Protein AF-A0A364V7G0-F1 (afdb_monomer_lite)

Radius of gyration: 38.98 Å; chains: 1; bounding box: 115×46×91 Å

Organism: NCBI:txid2055947

Foldseek 3Di:
DDDDDDDDDDDDPDDDPPPPPPPPPPPVVVVVVVVVVVLVVLVVLLVVLLVVLVVLVVVLVVLLVVLVVVVVVLVVCVVVDPDPVNVVSVVVVVVSVVVNVVSSVVSNVSSVVSNVVSVVSVVVVVVVVVVVD

Secondary structure (DSSP, 8-state):
-----------------------TTSHHHHHHHHHHHHHHHHHHHHHHHHHHHHHHHHHHHHHHHHHHHHHHHHHHHHTT--STHHHHHHHHHHHHHHHHHHHHHHHHHHHHHHHHHHHHHHHHHHHHHHHT-

Sequence (133 aa):
MLPNARRSGGHRAGIYPTRVLHTSLDRRRDDRLTREGKTVNFRTEIGTMEGAANNVDSINSNVQAELQRLAAVVEGTAGSWRGDAQNAFQALMERWNTSARQLSEALQSISENLRANARAFDETEMANQAAFR

pLDDT: mean 78.16, std 15.9, range [44.16, 97.31]

InterPro domains:
  IPR010310 Type VII secretion system ESAT-6-like [PF06013] (42-125)
  IPR010310 Type VII secretion system ESAT-6-like [TIGR03930] (42-129)
  IPR036689 ESAT-6-like superfamily [SSF140453] (42-133)

Structure (mmCIF, N/CA/C/O backbone):
data_AF-A0A364V7G0-F1
#
_entry.id   AF-A0A364V7G0-F1
#
loop_
_atom_site.group_PDB
_atom_site.id
_atom_site.type_symbol
_atom_site.label_atom_id
_atom_site.label_alt_id
_atom_site.label_comp_id
_atom_site.label_asym_id
_atom_site.label_entity_id
_atom_site.label_seq_id
_atom_site.pdbx_PDB_ins_code
_atom_site.Cartn_x
_atom_site.Cartn_y
_atom_site.Cartn_z
_atom_site.occupancy
_atom_site.B_iso_or_equiv
_atom_site.auth_seq_id
_atom_site.auth_comp_id
_atom_site.auth_asym_id
_atom_site.auth_atom_id
_atom_site.pdbx_PDB_model_num
ATOM 1 N N . MET A 1 1 ? 92.425 -35.003 -49.863 1.00 44.16 1 MET A N 1
ATOM 2 C CA . MET A 1 1 ? 91.888 -36.219 -50.514 1.00 44.16 1 MET A CA 1
ATOM 3 C C . MET A 1 1 ? 90.393 -36.018 -50.708 1.00 44.16 1 MET A C 1
ATOM 5 O O . MET A 1 1 ? 89.736 -35.595 -49.769 1.00 44.16 1 MET A O 1
ATOM 9 N N . LEU A 1 2 ? 89.910 -36.185 -51.942 1.00 51.81 2 LEU A N 1
ATOM 10 C CA . LEU A 1 2 ? 88.525 -35.934 -52.378 1.00 51.81 2 LEU A CA 1
ATOM 11 C C . LEU A 1 2 ? 87.526 -36.903 -51.714 1.00 51.81 2 LEU A C 1
ATOM 13 O O . LEU A 1 2 ? 87.924 -37.992 -51.301 1.00 51.81 2 LEU A O 1
ATOM 17 N N . PRO A 1 3 ? 86.226 -36.559 -51.714 1.00 50.38 3 PRO A N 1
ATOM 18 C CA . PRO A 1 3 ? 85.376 -37.203 -52.715 1.00 50.38 3 PRO A CA 1
ATOM 19 C C . PRO A 1 3 ? 84.426 -36.242 -53.450 1.00 50.38 3 PRO A C 1
ATOM 21 O O . PRO A 1 3 ? 83.815 -35.345 -52.877 1.00 50.38 3 PRO A O 1
ATOM 24 N N . ASN A 1 4 ? 84.310 -36.492 -54.753 1.00 49.38 4 ASN A N 1
ATOM 25 C CA . ASN A 1 4 ? 83.360 -35.924 -55.706 1.00 49.38 4 ASN A CA 1
ATOM 26 C C . ASN A 1 4 ? 82.470 -37.066 -56.241 1.00 49.38 4 ASN A C 1
ATOM 28 O O . ASN A 1 4 ? 82.931 -38.204 -56.319 1.00 49.38 4 ASN A O 1
ATOM 32 N N . ALA A 1 5 ? 81.282 -36.682 -56.726 1.00 52.56 5 ALA A N 1
ATOM 33 C CA . ALA A 1 5 ? 80.318 -37.399 -57.574 1.00 52.56 5 ALA A CA 1
ATOM 34 C C . ALA A 1 5 ? 79.279 -38.264 -56.821 1.00 52.56 5 ALA A C 1
ATOM 36 O O . ALA A 1 5 ? 79.617 -38.963 -55.883 1.00 52.56 5 ALA A O 1
ATOM 37 N N . ARG A 1 6 ? 77.985 -38.312 -57.175 1.00 46.22 6 ARG A N 1
ATOM 38 C CA . ARG A 1 6 ? 77.210 -37.721 -58.282 1.00 46.22 6 ARG A CA 1
ATOM 39 C C . ARG A 1 6 ? 75.701 -37.871 -57.973 1.00 46.22 6 ARG A C 1
ATOM 41 O O . ARG A 1 6 ? 75.257 -38.956 -57.633 1.00 46.22 6 ARG A O 1
ATOM 48 N N . ARG A 1 7 ? 74.948 -36.781 -58.153 1.00 50.91 7 ARG A N 1
ATOM 49 C CA . ARG A 1 7 ? 73.594 -36.616 -58.743 1.00 50.91 7 ARG A CA 1
ATOM 50 C C . ARG A 1 7 ? 72.684 -37.852 -58.964 1.00 50.91 7 ARG A C 1
ATOM 52 O O . ARG A 1 7 ? 73.059 -38.723 -59.736 1.00 50.91 7 ARG A O 1
ATOM 59 N N . SER A 1 8 ? 71.426 -37.760 -58.493 1.00 47.94 8 SER A N 1
ATOM 60 C CA . SER A 1 8 ? 70.129 -38.088 -59.167 1.00 47.94 8 SER A CA 1
ATOM 61 C C . SER A 1 8 ? 69.095 -38.486 -58.092 1.00 47.94 8 SER A C 1
ATOM 63 O O . SER A 1 8 ? 69.442 -39.270 -57.227 1.00 47.94 8 SER A O 1
ATOM 65 N N . GLY A 1 9 ? 67.840 -38.047 -57.996 1.00 48.38 9 GLY A N 1
ATOM 66 C CA . GLY A 1 9 ? 66.923 -37.244 -58.805 1.00 48.38 9 GLY A CA 1
ATOM 67 C C . GLY A 1 9 ? 65.505 -37.445 -58.219 1.00 48.38 9 GLY A C 1
ATOM 68 O O . GLY A 1 9 ? 65.243 -38.529 -57.721 1.00 48.38 9 GLY A O 1
ATOM 69 N N . GLY A 1 10 ? 64.626 -36.426 -58.268 1.00 54.06 10 GLY A N 1
ATOM 70 C CA . GLY A 1 10 ? 63.164 -36.492 -58.010 1.00 54.06 10 GLY A CA 1
ATOM 71 C C . GLY A 1 10 ? 62.736 -36.987 -56.614 1.00 54.06 10 GLY A C 1
ATOM 72 O O . GLY A 1 10 ? 63.080 -38.076 -56.196 1.00 54.06 10 GLY A O 1
ATOM 73 N N . HIS A 1 11 ? 61.942 -36.275 -55.823 1.00 49.34 11 HIS A N 1
ATOM 74 C CA . HIS A 1 11 ? 60.503 -36.132 -56.025 1.00 49.34 11 HIS A CA 1
ATOM 75 C C . HIS A 1 11 ? 60.017 -34.934 -55.202 1.00 49.34 11 HIS A C 1
ATOM 77 O O . HIS A 1 11 ? 60.267 -34.826 -54.003 1.00 49.34 11 HIS A O 1
ATOM 83 N N . ARG A 1 12 ? 59.311 -34.021 -55.867 1.00 53.94 12 ARG A N 1
ATOM 84 C CA . ARG A 1 12 ? 58.606 -32.904 -55.241 1.00 53.94 12 ARG A CA 1
ATOM 85 C C . ARG A 1 12 ? 57.347 -33.444 -54.559 1.00 53.94 12 ARG A C 1
ATOM 87 O O . ARG A 1 12 ? 56.337 -33.630 -55.226 1.00 53.94 12 ARG A O 1
ATOM 94 N N . ALA A 1 13 ? 57.395 -33.674 -53.251 1.00 52.19 13 ALA A N 1
ATOM 95 C CA . ALA A 1 13 ? 56.189 -33.809 -52.439 1.00 52.19 13 ALA A CA 1
ATOM 96 C C . ALA A 1 13 ? 55.749 -32.401 -52.013 1.00 52.19 13 ALA A C 1
ATOM 98 O O . ALA A 1 13 ? 56.249 -31.840 -51.040 1.00 52.19 13 ALA A O 1
ATOM 99 N N . GLY A 1 14 ? 54.877 -31.789 -52.817 1.00 57.72 14 GLY A N 1
ATOM 100 C CA . GLY A 1 14 ? 54.212 -30.542 -52.459 1.00 57.72 14 GLY A CA 1
ATOM 101 C C . GLY A 1 14 ? 53.339 -30.773 -51.231 1.00 57.72 14 GLY A C 1
ATOM 102 O O . GLY A 1 14 ? 52.370 -31.525 -51.286 1.00 57.72 14 GLY A O 1
ATOM 103 N N . ILE A 1 15 ? 53.707 -30.142 -50.122 1.00 56.25 15 ILE A N 1
ATOM 104 C CA . ILE A 1 15 ? 52.865 -30.011 -48.937 1.00 56.25 15 ILE A CA 1
ATOM 105 C C . ILE A 1 15 ? 51.641 -29.199 -49.371 1.00 56.25 15 ILE A C 1
ATOM 107 O O . ILE A 1 15 ? 51.770 -28.018 -49.686 1.00 56.25 15 ILE A O 1
ATOM 111 N N . TYR A 1 16 ? 50.466 -29.824 -49.437 1.00 50.25 16 TYR A N 1
ATOM 112 C CA . TYR A 1 16 ? 49.209 -29.094 -49.586 1.00 50.25 16 TYR A CA 1
ATOM 113 C C . TYR A 1 16 ? 48.917 -28.391 -48.255 1.00 50.25 16 TYR A C 1
ATOM 115 O O . TYR A 1 16 ? 48.703 -29.084 -47.258 1.00 50.25 16 TYR A O 1
ATOM 123 N N . PRO A 1 17 ? 48.889 -27.049 -48.173 1.00 62.66 17 PRO A N 1
ATOM 124 C CA . PRO A 1 17 ? 48.312 -26.414 -47.004 1.00 62.66 17 PRO A CA 1
ATOM 125 C C . PRO A 1 17 ? 46.801 -26.665 -47.031 1.00 62.66 17 PRO A C 1
ATOM 127 O O . PRO A 1 17 ? 46.103 -26.249 -47.959 1.00 62.66 17 PRO A O 1
ATOM 130 N N . THR A 1 18 ? 46.292 -27.352 -46.010 1.00 60.16 18 THR A N 1
ATOM 131 C CA . THR A 1 18 ? 44.858 -27.462 -45.737 1.00 60.16 18 THR A CA 1
ATOM 132 C C . THR A 1 18 ? 44.302 -26.055 -45.550 1.00 60.16 18 THR A C 1
ATOM 134 O O . THR A 1 18 ? 44.457 -25.439 -44.497 1.00 60.16 18 THR A O 1
ATOM 137 N N . ARG A 1 19 ? 43.664 -25.508 -46.587 1.00 57.97 19 ARG A N 1
ATOM 138 C CA . ARG A 1 19 ? 42.898 -24.270 -46.472 1.00 57.97 19 ARG A CA 1
ATOM 139 C C . ARG A 1 19 ? 41.621 -24.599 -45.711 1.00 57.97 19 ARG A C 1
ATOM 141 O O . ARG A 1 19 ? 40.630 -25.010 -46.307 1.00 57.97 19 ARG A O 1
ATOM 148 N N . VAL A 1 20 ? 41.657 -24.440 -44.390 1.00 57.97 20 VAL A N 1
ATOM 149 C CA . VAL A 1 20 ? 40.448 -24.453 -43.565 1.00 57.97 20 VAL A CA 1
ATOM 150 C C . VAL A 1 20 ? 39.612 -23.255 -44.012 1.00 57.97 20 VAL A C 1
ATOM 152 O O . VAL A 1 20 ? 39.950 -22.104 -43.738 1.00 57.97 20 VAL A O 1
ATOM 155 N N . LEU A 1 21 ? 38.550 -23.513 -44.773 1.00 47.50 21 LEU A N 1
ATOM 156 C CA . LEU A 1 21 ? 37.485 -22.542 -44.980 1.00 47.50 21 LEU A CA 1
ATOM 157 C C . LEU A 1 21 ? 36.811 -22.358 -43.618 1.00 47.50 21 LEU A C 1
ATOM 159 O O . LEU A 1 21 ? 35.925 -23.123 -43.251 1.00 47.50 21 LEU A O 1
ATOM 163 N N . HIS A 1 22 ? 37.272 -21.389 -42.827 1.00 56.22 22 HIS A N 1
ATOM 164 C CA . HIS A 1 22 ? 36.550 -20.989 -41.628 1.00 56.22 22 HIS A CA 1
ATOM 165 C C . HIS A 1 22 ? 35.303 -20.232 -42.092 1.00 56.22 22 HIS A C 1
ATOM 167 O O . HIS A 1 22 ? 35.346 -19.047 -42.428 1.00 56.22 22 HIS A O 1
ATOM 173 N N . THR A 1 23 ? 34.204 -20.970 -42.213 1.00 57.62 23 THR A N 1
ATOM 174 C CA . THR A 1 23 ? 32.871 -20.458 -42.514 1.00 57.62 23 THR A CA 1
ATOM 175 C C . THR A 1 23 ? 32.487 -19.422 -41.458 1.00 57.62 23 THR A C 1
ATOM 177 O O . THR A 1 23 ? 32.082 -19.753 -40.351 1.00 57.62 23 THR A O 1
ATOM 180 N N . SER A 1 24 ? 32.612 -18.141 -41.797 1.00 58.41 24 SER A N 1
ATOM 181 C CA . SER A 1 24 ? 32.343 -17.008 -40.902 1.00 58.41 24 SER A CA 1
ATOM 182 C C . SER A 1 24 ? 30.841 -16.680 -40.754 1.00 58.41 24 SER A C 1
ATOM 184 O O . SER A 1 24 ? 30.475 -15.508 -40.664 1.00 58.41 24 SER A O 1
ATOM 186 N N . LEU A 1 25 ? 29.955 -17.685 -40.747 1.00 54.56 25 LEU A N 1
ATOM 187 C CA . LEU A 1 25 ? 28.491 -17.491 -40.769 1.00 54.56 25 LEU A CA 1
ATOM 188 C C . LEU A 1 25 ? 27.772 -17.728 -39.431 1.00 54.56 25 LEU A C 1
ATOM 190 O O . LEU A 1 25 ? 26.569 -17.488 -39.361 1.00 54.56 25 LEU A O 1
ATOM 194 N N . ASP A 1 26 ? 28.476 -18.135 -38.375 1.00 60.75 26 ASP A N 1
ATOM 195 C CA . ASP A 1 26 ? 27.820 -18.535 -37.119 1.00 60.75 26 ASP A CA 1
ATOM 196 C C . ASP A 1 26 ? 27.571 -17.362 -36.151 1.00 60.75 26 ASP A C 1
ATOM 198 O O . ASP A 1 26 ? 26.513 -17.233 -35.541 1.00 60.75 26 ASP A O 1
ATOM 202 N N . ARG A 1 27 ? 28.487 -16.386 -36.117 1.00 60.88 27 ARG A N 1
ATOM 203 C CA . ARG A 1 27 ? 28.460 -15.297 -35.123 1.00 60.88 27 ARG A CA 1
ATOM 204 C C . ARG A 1 27 ? 27.230 -14.377 -35.214 1.00 60.88 27 ARG A C 1
ATOM 206 O O . ARG A 1 27 ? 26.799 -13.831 -34.210 1.00 60.88 27 ARG A O 1
ATOM 213 N N . ARG A 1 28 ? 26.636 -14.205 -36.405 1.00 57.91 28 ARG A N 1
ATOM 214 C CA . ARG A 1 28 ? 25.432 -13.362 -36.575 1.00 57.91 28 ARG A CA 1
ATOM 215 C C . ARG A 1 28 ? 24.134 -14.044 -36.129 1.00 57.91 28 ARG A C 1
ATOM 217 O O . ARG A 1 28 ? 23.155 -13.340 -35.892 1.00 57.91 28 ARG A O 1
ATOM 224 N N . ARG A 1 29 ? 24.086 -15.382 -36.069 1.00 58.00 29 ARG A N 1
ATOM 225 C CA . ARG A 1 29 ? 22.884 -16.104 -35.617 1.00 58.00 29 ARG A CA 1
ATOM 226 C C . ARG A 1 29 ? 22.785 -16.108 -34.092 1.00 58.00 29 ARG A C 1
ATOM 228 O O . ARG A 1 29 ? 21.702 -15.836 -33.581 1.00 58.00 29 ARG A O 1
ATOM 235 N N . ASP A 1 30 ? 23.906 -16.305 -33.401 1.00 60.25 30 ASP A N 1
ATOM 236 C CA . ASP A 1 30 ? 23.976 -16.262 -31.932 1.00 60.25 30 ASP A CA 1
ATOM 237 C C . ASP A 1 30 ? 23.620 -14.883 -31.355 1.00 60.25 30 ASP A C 1
ATOM 239 O O . ASP A 1 30 ? 22.824 -14.789 -30.416 1.00 60.25 30 ASP A O 1
ATOM 243 N N . ASP A 1 31 ? 24.108 -13.796 -31.966 1.00 66.44 31 ASP A N 1
ATOM 244 C CA . ASP A 1 31 ? 23.752 -12.429 -31.551 1.00 66.44 31 ASP A CA 1
ATOM 245 C C . ASP A 1 31 ? 22.247 -12.147 -31.708 1.00 66.44 31 ASP A C 1
ATOM 247 O O . ASP A 1 31 ? 21.644 -11.452 -30.884 1.00 66.44 31 ASP A O 1
ATOM 251 N N . ARG A 1 32 ? 21.609 -12.702 -32.750 1.00 58.88 32 ARG A N 1
ATOM 252 C CA . ARG A 1 32 ? 20.173 -12.501 -32.992 1.00 58.88 32 ARG A CA 1
ATOM 253 C C . ARG A 1 32 ? 19.315 -13.242 -31.967 1.00 58.88 32 ARG A C 1
ATOM 255 O O . ARG A 1 32 ? 18.387 -12.649 -31.423 1.00 58.88 32 ARG A O 1
ATOM 262 N N . LEU A 1 33 ? 19.647 -14.501 -31.676 1.00 62.41 33 LEU A N 1
ATOM 263 C CA . LEU A 1 33 ? 18.910 -15.335 -30.720 1.00 62.41 33 LEU A CA 1
ATOM 264 C C . LEU A 1 33 ? 19.006 -14.789 -29.289 1.00 62.41 33 LEU A C 1
ATOM 266 O O . LEU A 1 33 ? 18.004 -14.731 -28.577 1.00 62.41 33 LEU A O 1
ATOM 270 N N . THR A 1 34 ? 20.189 -14.316 -28.889 1.00 72.81 34 THR A N 1
ATOM 271 C CA . THR A 1 34 ? 20.409 -13.745 -27.550 1.00 72.81 34 THR A CA 1
ATOM 272 C C . THR A 1 34 ? 19.634 -12.438 -27.361 1.00 72.81 34 THR A C 1
ATOM 274 O O . THR A 1 34 ? 19.047 -12.199 -26.303 1.00 72.81 34 THR A O 1
ATOM 277 N N . ARG A 1 35 ? 19.578 -11.593 -28.400 1.00 66.44 35 ARG A N 1
ATOM 278 C CA . ARG A 1 35 ? 18.835 -10.327 -28.371 1.00 66.44 35 ARG A CA 1
ATOM 279 C C . ARG A 1 35 ? 17.327 -10.554 -28.325 1.00 66.44 35 ARG A C 1
ATOM 281 O O . ARG A 1 35 ? 16.666 -9.980 -27.463 1.00 66.44 35 ARG A O 1
ATOM 288 N N . GLU A 1 36 ? 16.788 -11.398 -29.204 1.00 67.50 36 GLU A N 1
ATOM 289 C CA . GLU A 1 36 ? 15.355 -11.726 -29.222 1.00 67.50 36 GLU A CA 1
ATOM 290 C C . GLU A 1 36 ? 14.908 -12.307 -27.870 1.00 67.50 36 GLU A C 1
ATOM 292 O O . GLU A 1 36 ? 13.931 -11.823 -27.298 1.00 67.50 36 GLU A O 1
ATOM 297 N N . GLY A 1 37 ? 15.681 -13.236 -27.291 1.00 75.12 37 GLY A N 1
ATOM 298 C CA . GLY A 1 37 ? 15.418 -13.781 -25.955 1.00 75.12 37 GLY A CA 1
ATOM 299 C C . GLY A 1 37 ? 15.431 -12.720 -24.848 1.00 75.12 37 GLY A C 1
ATOM 300 O O . GLY A 1 37 ? 14.508 -12.662 -24.037 1.00 75.12 37 GLY A O 1
ATOM 301 N N . LYS A 1 38 ? 16.418 -11.814 -24.847 1.00 76.94 38 LYS A N 1
ATOM 302 C CA . LYS A 1 38 ? 16.496 -10.708 -23.876 1.00 76.94 38 LYS A CA 1
ATOM 303 C C . LYS A 1 38 ? 15.291 -9.759 -23.975 1.00 76.94 38 LYS A C 1
ATOM 305 O O . LYS A 1 38 ? 14.746 -9.358 -22.953 1.00 76.94 38 LYS A O 1
ATOM 310 N N . THR A 1 39 ? 14.834 -9.458 -25.192 1.00 77.69 39 THR A N 1
ATOM 311 C CA . THR A 1 39 ? 13.667 -8.584 -25.428 1.00 77.69 39 THR A CA 1
ATOM 312 C C . THR A 1 39 ? 12.361 -9.218 -24.933 1.00 77.69 39 THR A C 1
ATOM 314 O O . THR A 1 39 ? 11.496 -8.543 -24.375 1.00 77.69 39 THR A O 1
ATOM 317 N N . VAL A 1 40 ? 12.206 -10.530 -25.138 1.00 81.94 40 VAL A N 1
ATOM 318 C CA . VAL A 1 40 ? 11.040 -11.298 -24.669 1.00 81.94 40 VAL A CA 1
ATOM 319 C C . VAL A 1 40 ? 11.006 -11.375 -23.139 1.00 81.94 40 VAL A C 1
ATOM 321 O O . VAL A 1 40 ? 9.935 -11.222 -22.548 1.00 81.94 40 VAL A O 1
ATOM 324 N N . ASN A 1 41 ? 12.165 -11.533 -22.494 1.00 85.56 41 ASN A N 1
ATOM 325 C CA . ASN A 1 41 ? 12.262 -11.554 -21.034 1.00 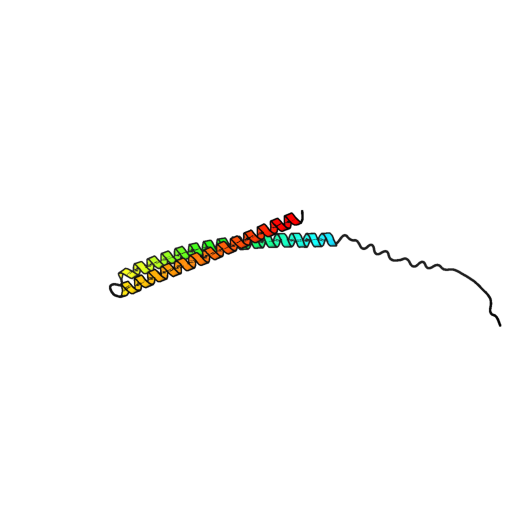85.56 41 ASN A CA 1
ATOM 326 C C . ASN A 1 41 ? 11.805 -10.223 -20.417 1.00 85.56 41 ASN A C 1
ATOM 328 O O . ASN A 1 41 ? 10.942 -10.237 -19.545 1.00 85.56 41 ASN A O 1
ATOM 332 N N . PHE A 1 42 ? 12.259 -9.075 -20.932 1.00 83.44 42 PHE A N 1
ATOM 333 C CA . PHE A 1 42 ? 11.841 -7.772 -20.393 1.00 83.44 42 PHE A CA 1
ATOM 334 C C . PHE A 1 42 ? 10.347 -7.493 -20.551 1.00 83.44 42 PHE A C 1
ATOM 336 O O . PHE A 1 42 ? 9.713 -7.013 -19.618 1.00 83.44 42 PHE A O 1
ATOM 343 N N . ARG A 1 43 ? 9.746 -7.839 -21.697 1.00 86.19 43 ARG A N 1
ATOM 344 C CA . ARG A 1 43 ? 8.288 -7.708 -21.877 1.00 86.19 43 ARG A CA 1
ATOM 345 C C . ARG A 1 43 ? 7.507 -8.548 -20.868 1.00 86.19 43 ARG A C 1
ATOM 347 O O . ARG A 1 43 ? 6.466 -8.117 -20.381 1.00 86.19 43 ARG A O 1
ATOM 354 N N . THR A 1 44 ? 8.025 -9.730 -20.546 1.00 89.38 44 THR A N 1
ATOM 355 C CA . THR A 1 44 ? 7.442 -10.607 -19.524 1.00 89.38 44 THR A CA 1
ATOM 356 C C . THR A 1 44 ? 7.585 -9.993 -18.128 1.00 89.38 44 THR A C 1
ATOM 358 O O . THR A 1 44 ? 6.625 -9.987 -17.359 1.00 89.38 44 THR A O 1
ATOM 361 N N . GLU A 1 45 ? 8.750 -9.426 -17.805 1.00 88.62 45 GLU A N 1
ATOM 362 C CA . GLU A 1 45 ? 9.011 -8.748 -16.528 1.00 88.62 45 GLU A CA 1
ATOM 363 C C . GLU A 1 45 ? 8.128 -7.505 -16.334 1.00 88.62 45 GLU A C 1
ATOM 365 O O . GLU A 1 45 ? 7.525 -7.357 -15.271 1.00 88.62 45 GLU A O 1
ATOM 370 N N . ILE A 1 46 ? 7.971 -6.662 -17.364 1.00 91.19 46 ILE A N 1
ATOM 371 C CA . ILE A 1 46 ? 7.074 -5.491 -17.348 1.00 91.19 46 ILE A CA 1
ATOM 372 C C . ILE A 1 46 ? 5.634 -5.929 -17.062 1.00 91.19 46 ILE A C 1
ATOM 374 O O . ILE A 1 46 ? 5.025 -5.451 -16.105 1.00 91.19 46 ILE A O 1
ATOM 378 N N . GLY A 1 47 ? 5.111 -6.899 -17.823 1.00 90.25 47 GLY A N 1
ATOM 379 C CA . GLY A 1 47 ? 3.756 -7.417 -17.604 1.00 90.25 47 GLY A CA 1
ATOM 380 C C . GLY A 1 47 ? 3.570 -8.040 -16.214 1.00 90.25 47 GLY A C 1
ATOM 381 O O . GLY A 1 47 ? 2.504 -7.920 -15.610 1.00 90.25 47 GLY A O 1
ATOM 382 N N . THR A 1 48 ? 4.623 -8.648 -15.660 1.00 94.31 48 THR A N 1
ATOM 383 C CA . THR A 1 48 ? 4.612 -9.184 -14.290 1.00 94.31 48 THR A CA 1
ATOM 384 C C . THR A 1 48 ? 4.524 -8.065 -13.248 1.00 94.31 48 THR A C 1
ATOM 386 O O . THR A 1 48 ? 3.751 -8.183 -12.296 1.00 94.31 48 THR A O 1
ATOM 389 N N . MET A 1 49 ? 5.263 -6.964 -13.424 1.00 94.00 49 MET A N 1
ATOM 390 C CA . MET A 1 49 ? 5.207 -5.803 -12.525 1.00 94.00 49 MET A CA 1
ATOM 391 C C . MET A 1 49 ? 3.855 -5.085 -12.587 1.00 94.00 49 MET A C 1
ATOM 393 O O . MET A 1 49 ? 3.307 -4.733 -11.542 1.00 94.00 49 MET A O 1
ATOM 397 N N . GLU A 1 50 ? 3.277 -4.917 -13.779 1.00 94.44 50 GLU 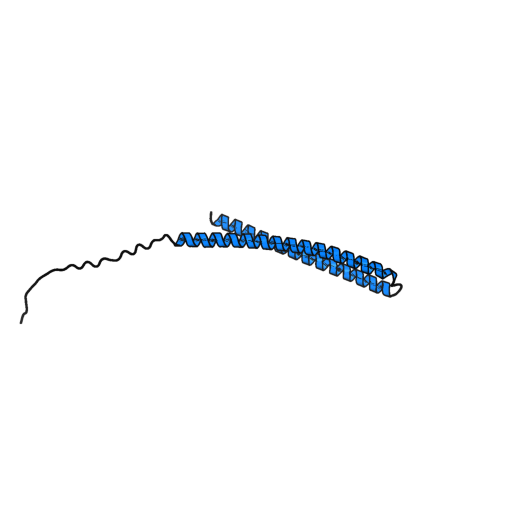A N 1
ATOM 398 C CA . GLU A 1 50 ? 1.932 -4.347 -13.940 1.00 94.44 50 GLU A CA 1
ATOM 399 C C . GLU A 1 50 ? 0.859 -5.228 -13.291 1.00 94.44 50 GLU A C 1
ATOM 401 O O . GLU A 1 50 ? -0.001 -4.735 -12.556 1.00 94.44 50 GLU A O 1
ATOM 406 N N . GLY A 1 51 ? 0.940 -6.546 -13.500 1.00 95.44 51 GLY A N 1
ATOM 407 C CA . GLY A 1 51 ? 0.062 -7.511 -12.844 1.00 95.44 51 GLY A CA 1
ATOM 408 C C . GLY A 1 51 ? 0.177 -7.459 -11.319 1.00 95.44 51 GLY A C 1
ATOM 409 O O . GLY A 1 51 ? -0.838 -7.436 -10.620 1.00 95.44 51 GLY A O 1
ATOM 410 N N . ALA A 1 52 ? 1.401 -7.371 -10.794 1.00 94.56 52 ALA A N 1
ATOM 411 C CA . ALA A 1 52 ? 1.645 -7.223 -9.364 1.00 94.56 52 ALA A CA 1
ATOM 412 C C . ALA A 1 52 ? 1.056 -5.914 -8.811 1.00 94.56 52 ALA A C 1
ATOM 414 O O . ALA A 1 52 ? 0.414 -5.944 -7.762 1.00 94.56 52 ALA A O 1
ATOM 415 N N . ALA A 1 53 ? 1.200 -4.790 -9.520 1.00 96.12 53 ALA A N 1
ATOM 416 C CA . ALA A 1 53 ? 0.614 -3.513 -9.112 1.00 96.12 53 ALA A CA 1
ATOM 417 C C . ALA A 1 53 ? -0.921 -3.588 -9.028 1.00 96.12 53 ALA A C 1
ATOM 419 O O . ALA A 1 53 ? -1.498 -3.206 -8.013 1.00 96.12 53 ALA A O 1
ATOM 420 N N . ASN A 1 54 ? -1.574 -4.163 -10.043 1.00 97.06 54 ASN A N 1
ATOM 421 C CA . ASN A 1 54 ? -3.029 -4.353 -10.052 1.00 97.06 54 ASN A CA 1
ATOM 422 C C . ASN A 1 54 ? -3.507 -5.270 -8.914 1.00 97.06 54 ASN A C 1
ATOM 424 O O . ASN A 1 54 ? -4.566 -5.048 -8.317 1.00 97.06 54 ASN A O 1
ATOM 428 N N . ASN A 1 55 ? -2.723 -6.301 -8.590 1.00 96.62 55 ASN A N 1
ATOM 429 C CA . ASN A 1 55 ? -3.002 -7.167 -7.450 1.00 96.62 55 ASN A CA 1
ATOM 430 C C . ASN A 1 55 ? -2.907 -6.397 -6.123 1.00 96.62 55 ASN A C 1
ATOM 432 O O . ASN A 1 55 ? -3.782 -6.539 -5.273 1.00 96.62 55 ASN A O 1
ATOM 436 N N . VAL A 1 56 ? -1.896 -5.538 -5.957 1.00 95.56 56 VAL A N 1
ATOM 437 C CA . VAL A 1 56 ? -1.760 -4.681 -4.767 1.00 95.56 56 VAL A CA 1
ATOM 438 C C . VAL A 1 56 ? -2.938 -3.711 -4.640 1.00 95.56 56 VAL A C 1
ATOM 440 O O . VAL A 1 56 ? -3.485 -3.583 -3.547 1.00 95.56 56 VAL A O 1
ATOM 443 N N . ASP A 1 57 ? -3.404 -3.108 -5.735 1.00 94.88 57 ASP A N 1
ATOM 444 C CA . ASP A 1 57 ? -4.589 -2.234 -5.718 1.00 94.88 57 ASP A CA 1
ATOM 445 C C . ASP A 1 57 ? -5.864 -2.995 -5.310 1.00 94.88 57 ASP A C 1
ATOM 447 O O . ASP A 1 57 ? -6.695 -2.501 -4.538 1.00 94.88 57 ASP A O 1
ATOM 451 N N . SER A 1 58 ? -6.003 -4.236 -5.785 1.00 97.06 58 SER A N 1
ATOM 452 C CA . SER A 1 58 ? -7.120 -5.116 -5.423 1.00 97.06 58 SER A CA 1
ATOM 453 C C . SER A 1 58 ? -7.074 -5.489 -3.939 1.00 97.06 58 SER A C 1
ATOM 455 O O . SER A 1 58 ? -8.089 -5.433 -3.243 1.00 97.06 58 SER A O 1
ATOM 457 N N . ILE A 1 59 ? -5.884 -5.814 -3.424 1.00 94.62 59 ILE A N 1
ATOM 458 C CA . ILE A 1 59 ? -5.661 -6.082 -1.999 1.00 94.62 59 ILE A CA 1
ATOM 459 C C . ILE A 1 59 ? -5.978 -4.840 -1.167 1.00 94.62 59 ILE A C 1
ATOM 461 O O . ILE A 1 59 ? -6.686 -4.960 -0.171 1.00 94.62 59 ILE A O 1
ATOM 465 N N . ASN A 1 60 ? -5.524 -3.655 -1.580 1.00 92.75 60 ASN A N 1
ATOM 466 C CA . ASN A 1 60 ? -5.825 -2.403 -0.888 1.00 92.75 60 ASN A CA 1
ATOM 467 C C . ASN A 1 60 ? -7.339 -2.159 -0.791 1.00 92.75 60 ASN A C 1
ATOM 469 O O . ASN A 1 60 ? -7.857 -1.868 0.284 1.00 92.75 60 ASN A O 1
ATOM 473 N N . SER A 1 61 ? -8.069 -2.376 -1.887 1.00 94.00 61 SER A N 1
ATOM 474 C CA . SER A 1 61 ? -9.535 -2.269 -1.909 1.00 94.00 61 SER A CA 1
ATOM 475 C C . SER A 1 61 ? -10.197 -3.242 -0.921 1.00 94.00 61 SER A C 1
ATOM 477 O O . SER A 1 61 ? -11.091 -2.863 -0.161 1.00 94.00 61 SER A O 1
ATOM 479 N N . ASN A 1 62 ? -9.721 -4.490 -0.873 1.00 94.38 62 ASN A N 1
ATOM 480 C CA . ASN A 1 62 ? -10.219 -5.496 0.068 1.00 94.38 62 ASN A CA 1
ATOM 481 C C . ASN A 1 62 ? -9.916 -5.128 1.526 1.00 94.38 62 ASN A C 1
ATOM 483 O O . ASN A 1 62 ? -10.776 -5.290 2.393 1.00 94.38 62 ASN A O 1
ATOM 487 N N . VAL A 1 63 ? -8.714 -4.611 1.791 1.00 91.31 63 VAL A N 1
ATOM 488 C CA . VAL A 1 63 ? -8.297 -4.121 3.108 1.00 91.31 63 VAL A CA 1
ATOM 489 C C . VAL A 1 63 ? -9.197 -2.973 3.554 1.00 91.31 63 VAL A C 1
ATOM 491 O O . VAL A 1 63 ? -9.706 -3.011 4.669 1.00 91.31 63 VAL A O 1
ATOM 494 N N . GLN A 1 64 ? -9.468 -1.992 2.692 1.00 89.44 64 GLN A N 1
ATOM 495 C CA . GLN A 1 64 ? -10.371 -0.884 3.017 1.00 89.44 64 GLN A CA 1
ATOM 496 C C . GLN A 1 64 ? -11.785 -1.372 3.362 1.00 89.44 64 GLN A C 1
ATOM 498 O O . GLN A 1 64 ? -12.368 -0.913 4.346 1.00 89.44 64 GLN A O 1
ATOM 503 N N . ALA A 1 65 ? -12.316 -2.340 2.612 1.00 93.62 65 ALA A N 1
ATOM 504 C CA . ALA A 1 65 ? -13.618 -2.933 2.908 1.00 93.62 65 ALA A CA 1
ATOM 505 C C . ALA A 1 65 ? -13.632 -3.673 4.259 1.00 93.62 65 ALA A C 1
ATOM 507 O O . ALA A 1 65 ? -14.595 -3.561 5.017 1.00 93.62 65 ALA A O 1
ATOM 508 N N . GLU A 1 66 ? -12.570 -4.411 4.588 1.00 90.94 66 GLU A N 1
ATOM 509 C CA . GLU A 1 66 ? -12.449 -5.096 5.880 1.00 90.94 66 GLU A CA 1
ATOM 510 C C . GLU A 1 66 ? -12.313 -4.105 7.040 1.00 90.94 66 GLU A C 1
ATOM 512 O O . GLU A 1 66 ? -12.968 -4.262 8.068 1.00 90.94 66 GLU A O 1
ATOM 517 N N . LEU A 1 67 ? -11.537 -3.035 6.857 1.00 88.19 67 LEU A N 1
ATOM 518 C CA . LEU A 1 67 ? -11.388 -1.980 7.856 1.00 88.19 67 LEU A CA 1
ATOM 519 C C . LEU A 1 67 ? -12.729 -1.296 8.166 1.00 88.19 67 LEU A C 1
ATOM 521 O O . LEU A 1 67 ? -13.018 -1.023 9.331 1.00 88.19 67 LEU A O 1
ATOM 525 N N . GLN A 1 68 ? -13.567 -1.068 7.149 1.00 87.31 68 GLN A N 1
ATOM 526 C CA . GLN A 1 68 ? -14.925 -0.539 7.325 1.00 87.31 68 GLN A CA 1
ATOM 527 C C . GLN A 1 68 ? -15.836 -1.521 8.071 1.00 87.31 68 GLN A C 1
ATOM 529 O O . GLN A 1 68 ? -16.570 -1.113 8.972 1.00 87.31 68 GLN A O 1
ATOM 534 N N . ARG A 1 69 ? -15.774 -2.819 7.740 1.00 90.56 69 ARG A N 1
ATOM 535 C CA . ARG A 1 69 ? -16.533 -3.856 8.458 1.00 90.56 69 ARG A CA 1
ATOM 536 C C . ARG A 1 69 ? -16.153 -3.905 9.934 1.00 90.56 69 ARG A C 1
ATOM 538 O O . ARG A 1 69 ? -17.033 -3.916 10.791 1.00 90.56 69 ARG A O 1
ATOM 545 N N . LEU A 1 70 ? -14.857 -3.898 10.231 1.00 85.19 70 LEU A N 1
ATOM 546 C CA . LEU A 1 70 ? -14.354 -3.932 11.602 1.00 85.19 70 LEU A CA 1
ATOM 547 C C . LEU A 1 70 ? -14.740 -2.668 12.379 1.00 85.19 70 LEU A C 1
ATOM 549 O O . LEU A 1 70 ? -15.170 -2.785 13.524 1.00 85.19 70 LEU A O 1
ATOM 553 N N . ALA A 1 71 ? -14.686 -1.487 11.753 1.00 83.69 71 ALA A N 1
ATOM 554 C CA . ALA A 1 71 ? -15.167 -0.249 12.368 1.00 83.69 71 ALA A CA 1
ATOM 555 C C . ALA A 1 71 ? -16.653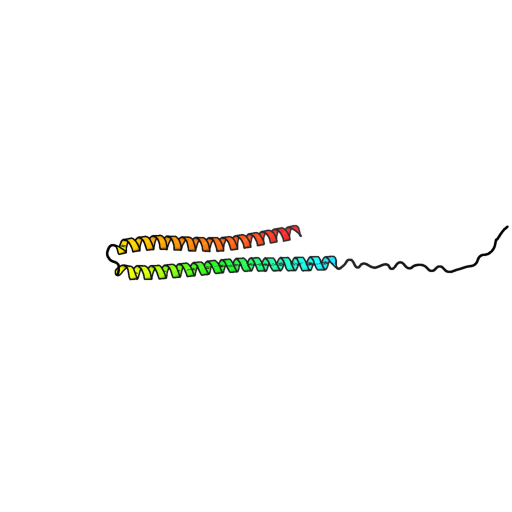 -0.343 12.763 1.00 83.69 71 ALA A C 1
ATOM 557 O O . ALA A 1 71 ? -17.003 -0.030 13.898 1.00 83.69 71 ALA A O 1
ATOM 558 N N . ALA A 1 72 ? -17.509 -0.871 11.882 1.00 87.00 72 ALA A N 1
ATOM 559 C CA . ALA A 1 72 ? -18.932 -1.050 12.174 1.00 87.00 72 ALA A CA 1
ATOM 560 C C . ALA A 1 72 ? -19.189 -2.033 13.334 1.00 87.00 72 ALA A C 1
ATOM 562 O O . ALA A 1 72 ? -20.070 -1.804 14.164 1.00 87.00 72 ALA A O 1
ATOM 563 N N . VAL A 1 73 ? -18.410 -3.117 13.427 1.00 85.31 73 VAL A N 1
ATOM 564 C CA . VAL A 1 73 ? -18.486 -4.061 14.559 1.00 85.31 73 VAL A CA 1
ATOM 565 C C . VAL A 1 73 ? -18.104 -3.367 15.866 1.00 85.31 73 VAL A C 1
ATOM 567 O O . VAL A 1 73 ? -18.810 -3.495 16.868 1.00 85.31 73 VAL A O 1
ATOM 570 N N . VAL A 1 74 ? -17.010 -2.605 15.847 1.00 79.12 74 VAL A N 1
ATOM 571 C CA . VAL A 1 74 ? -16.510 -1.861 17.006 1.00 79.12 74 VAL A CA 1
ATOM 572 C C . VAL A 1 74 ? -17.543 -0.822 17.464 1.00 79.12 74 VAL A C 1
ATOM 574 O O . VAL A 1 74 ? -17.907 -0.803 18.641 1.00 79.12 74 VAL A O 1
ATOM 577 N N . GLU A 1 75 ? -18.128 -0.047 16.550 1.00 79.88 75 GLU A N 1
ATOM 578 C CA . GLU A 1 75 ? -19.224 0.889 16.850 1.00 79.88 75 GLU A CA 1
ATOM 579 C C . GLU A 1 75 ? -20.468 0.191 17.421 1.00 79.88 75 GLU A C 1
ATOM 581 O O . GLU A 1 75 ? -21.052 0.669 18.396 1.00 79.88 75 GLU A O 1
ATOM 586 N N . GLY A 1 76 ? -20.839 -0.978 16.891 1.00 81.25 76 GLY A N 1
ATOM 587 C CA . GLY A 1 76 ? -21.951 -1.779 17.412 1.00 81.25 76 GLY A CA 1
ATOM 588 C C . GLY A 1 76 ? -21.742 -2.232 18.862 1.00 81.25 76 GLY A C 1
ATOM 589 O O . GLY A 1 76 ? -22.698 -2.311 19.636 1.00 81.25 76 GLY A O 1
ATOM 590 N N . THR A 1 77 ? -20.491 -2.469 19.267 1.00 75.62 77 THR A N 1
ATOM 591 C CA . THR A 1 77 ? -20.149 -2.808 20.659 1.00 75.62 77 THR A CA 1
ATOM 592 C C . THR A 1 77 ? -20.079 -1.597 21.591 1.00 75.62 77 THR A C 1
ATOM 594 O O . THR A 1 77 ? -20.282 -1.754 22.799 1.00 75.62 77 THR A O 1
ATOM 597 N N . ALA A 1 78 ? -19.894 -0.384 21.059 1.00 69.44 78 ALA A N 1
ATOM 598 C CA . ALA A 1 78 ? -19.768 0.845 21.845 1.00 69.44 78 ALA A CA 1
ATOM 599 C C . ALA A 1 78 ? -21.011 1.145 22.702 1.00 69.44 78 ALA A C 1
ATOM 601 O O . ALA A 1 78 ? -20.895 1.682 23.802 1.00 69.44 78 ALA A O 1
ATOM 602 N N . GLY A 1 79 ? -22.204 0.727 22.259 1.00 67.62 79 GLY A N 1
ATOM 603 C CA . GLY A 1 79 ? -23.447 0.879 23.027 1.00 67.62 79 GLY A CA 1
ATOM 604 C C . GLY A 1 79 ? -23.449 0.148 24.379 1.00 67.62 79 GLY A C 1
ATOM 605 O O . GLY A 1 79 ? -24.212 0.515 25.276 1.00 67.62 79 GLY A O 1
ATOM 606 N N . SER A 1 80 ? -22.581 -0.856 24.548 1.00 69.06 80 SER A N 1
ATOM 607 C CA . SER A 1 80 ? -22.418 -1.604 25.802 1.00 69.06 80 SER A CA 1
ATOM 608 C C . SER A 1 80 ? -21.438 -0.951 26.788 1.00 69.06 80 SER A C 1
ATOM 610 O O . SER A 1 80 ? -21.420 -1.311 27.964 1.00 69.06 80 SER A O 1
ATOM 612 N N . TRP A 1 81 ? -20.646 0.028 26.342 1.00 62.91 81 TRP A N 1
ATOM 613 C CA . TRP A 1 81 ? -19.546 0.636 27.094 1.00 62.91 81 TRP A CA 1
ATOM 614 C C . TRP A 1 81 ? -19.915 2.070 27.511 1.00 62.91 81 TRP A C 1
ATOM 616 O O . TRP A 1 81 ? -19.556 3.039 26.849 1.00 62.91 81 TRP A O 1
ATOM 626 N N . ARG A 1 82 ? -20.670 2.234 28.608 1.00 65.31 82 ARG A N 1
ATOM 627 C CA . ARG A 1 82 ? -20.964 3.559 29.200 1.00 65.31 82 ARG A CA 1
ATOM 628 C C . ARG A 1 82 ? -19.937 3.917 30.284 1.00 65.31 82 ARG A C 1
ATOM 630 O O . ARG A 1 82 ? -19.582 3.057 31.083 1.00 65.31 82 ARG A O 1
ATOM 637 N N . GLY A 1 83 ? -19.516 5.185 30.353 1.00 72.38 83 GLY A N 1
ATOM 638 C CA . GLY A 1 83 ? -18.590 5.698 31.379 1.00 72.38 83 GLY A CA 1
ATOM 639 C C . GLY A 1 83 ? -17.125 5.715 30.923 1.00 72.38 83 GLY A C 1
ATOM 640 O O . GLY A 1 83 ? -16.853 6.044 29.773 1.00 72.38 83 GLY A O 1
ATOM 641 N N . ASP A 1 84 ? -16.181 5.343 31.795 1.00 66.44 84 ASP A N 1
ATOM 642 C CA . ASP A 1 84 ? -14.724 5.391 31.534 1.00 66.44 84 ASP A CA 1
ATOM 643 C C . ASP A 1 84 ? -14.280 4.627 30.271 1.00 66.44 84 ASP A C 1
ATOM 645 O O . ASP A 1 84 ? -13.302 4.992 29.612 1.00 66.44 84 ASP A O 1
ATOM 649 N N . ALA A 1 85 ? -15.039 3.603 29.874 1.00 70.38 85 ALA A N 1
ATOM 650 C CA . ALA A 1 85 ? -14.805 2.838 28.651 1.00 70.38 85 ALA A CA 1
ATOM 651 C C . ALA A 1 85 ? -15.003 3.664 27.361 1.00 70.38 85 ALA A C 1
ATOM 653 O O . ALA A 1 85 ? -14.456 3.312 26.316 1.00 70.38 85 ALA A O 1
ATOM 654 N N . GLN A 1 86 ? -15.719 4.791 27.428 1.00 76.25 86 GLN A N 1
ATOM 655 C CA . GLN A 1 86 ? -15.926 5.685 26.290 1.00 76.25 86 GLN A CA 1
ATOM 656 C C . GLN A 1 86 ? -14.626 6.384 25.870 1.00 76.25 86 GLN A C 1
ATOM 658 O O . GLN A 1 86 ? -14.347 6.487 24.679 1.00 76.25 86 GLN A O 1
ATOM 663 N N . ASN A 1 87 ? -13.787 6.795 26.825 1.00 81.94 87 ASN A N 1
ATOM 664 C CA . ASN A 1 87 ? -12.493 7.414 26.517 1.00 81.94 87 ASN A CA 1
ATOM 665 C C . ASN A 1 87 ? -11.525 6.406 25.881 1.00 81.94 87 ASN A C 1
ATOM 667 O O . ASN A 1 87 ? -10.854 6.720 24.899 1.00 81.94 87 ASN A O 1
ATOM 671 N N . ALA A 1 88 ? -11.494 5.173 26.398 1.00 78.88 88 ALA A N 1
ATOM 672 C CA . ALA A 1 88 ? -10.691 4.092 25.827 1.00 78.88 88 ALA A CA 1
ATOM 673 C C . ALA A 1 88 ? -11.139 3.736 24.399 1.00 78.88 88 ALA A C 1
ATOM 675 O O . ALA A 1 88 ? -10.301 3.498 23.529 1.00 78.88 88 ALA A O 1
ATOM 676 N N . PHE A 1 89 ? -12.450 3.752 24.144 1.00 81.12 89 PHE A N 1
ATOM 677 C CA . PHE A 1 89 ? -13.013 3.549 22.813 1.00 81.12 89 PHE A CA 1
ATOM 678 C C . PHE A 1 89 ? -12.586 4.641 21.826 1.00 81.12 89 PHE A C 1
ATOM 680 O O . PHE A 1 89 ? -12.132 4.326 20.728 1.00 81.12 89 PHE A O 1
ATOM 687 N N . GLN A 1 90 ? -12.680 5.915 22.216 1.00 84.06 90 GLN A N 1
ATOM 688 C CA . GLN A 1 90 ? -12.270 7.025 21.348 1.00 84.06 90 GLN A CA 1
ATOM 689 C C . GLN A 1 90 ? -10.781 6.937 20.990 1.00 84.06 90 GLN A C 1
ATOM 691 O O . GLN A 1 90 ? -10.423 6.997 19.815 1.00 84.06 90 GLN A O 1
ATOM 696 N N . ALA A 1 91 ? -9.919 6.682 21.980 1.00 87.00 91 ALA A N 1
ATOM 697 C CA . ALA A 1 91 ? -8.487 6.496 21.748 1.00 87.00 91 ALA A CA 1
ATOM 698 C C . ALA A 1 91 ? -8.191 5.295 20.828 1.00 87.00 91 ALA A C 1
ATOM 700 O O . ALA A 1 91 ? -7.311 5.359 19.964 1.00 87.00 91 ALA A O 1
ATOM 701 N N . LEU A 1 92 ? -8.940 4.195 20.982 1.00 84.31 92 LEU A N 1
ATOM 702 C CA . LEU A 1 92 ? -8.846 3.045 20.085 1.00 84.31 92 LEU A CA 1
ATOM 703 C C . LEU A 1 92 ? -9.222 3.433 18.651 1.00 84.31 92 LEU A C 1
ATOM 705 O O . LEU A 1 92 ? -8.486 3.076 17.732 1.00 84.31 92 LEU A O 1
ATOM 709 N N . MET A 1 93 ? -10.314 4.176 18.460 1.00 86.38 93 MET A N 1
ATOM 710 C CA . MET A 1 93 ? -10.768 4.591 17.133 1.00 86.38 93 MET A CA 1
ATOM 711 C C . MET A 1 93 ? -9.804 5.558 16.443 1.00 86.38 93 MET A C 1
ATOM 713 O O . MET A 1 93 ? -9.569 5.434 15.241 1.00 86.38 93 MET A O 1
ATOM 717 N N . GLU A 1 94 ? -9.180 6.477 17.178 1.00 90.44 94 GLU A N 1
ATOM 718 C CA . GLU A 1 94 ? -8.140 7.356 16.630 1.00 90.44 94 GLU A CA 1
ATOM 719 C C . GLU A 1 94 ? -6.921 6.568 16.138 1.00 90.44 94 GLU A C 1
ATOM 721 O O . GLU A 1 94 ? -6.464 6.740 14.999 1.00 90.44 94 GLU A O 1
ATOM 726 N N . ARG A 1 95 ? -6.411 5.657 16.977 1.00 87.75 95 ARG A N 1
ATOM 727 C CA . ARG A 1 95 ? -5.277 4.800 16.616 1.00 87.75 95 ARG A CA 1
ATOM 728 C C . ARG A 1 95 ? -5.628 3.882 15.448 1.00 87.75 95 ARG A C 1
ATOM 730 O O . ARG A 1 95 ? -4.821 3.732 14.536 1.00 87.75 95 ARG A O 1
ATOM 737 N N . TRP A 1 96 ? -6.831 3.315 15.451 1.00 84.94 96 TRP A N 1
ATOM 738 C CA . TRP A 1 96 ? -7.352 2.491 14.365 1.00 84.94 96 TRP A CA 1
ATOM 739 C C . TRP A 1 96 ? -7.357 3.241 13.032 1.00 84.94 96 TRP A C 1
ATOM 741 O O . TRP A 1 96 ? -6.748 2.783 12.066 1.00 84.94 96 TRP A O 1
ATOM 751 N N . ASN A 1 97 ? -7.972 4.427 12.994 1.00 86.81 97 ASN A N 1
ATOM 752 C CA . ASN A 1 97 ? -8.035 5.265 11.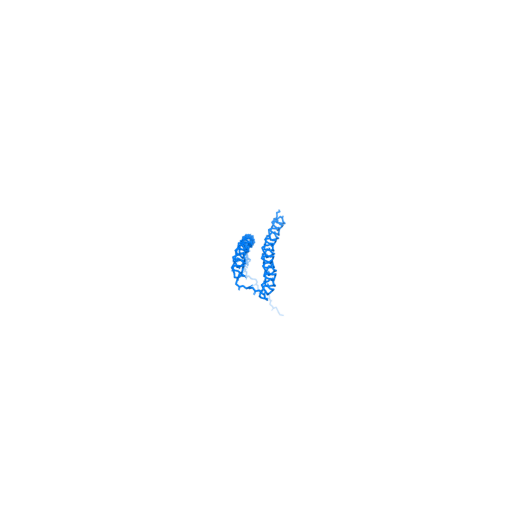796 1.00 86.81 97 ASN A CA 1
ATOM 753 C C . ASN A 1 97 ? -6.639 5.632 11.281 1.00 86.81 97 ASN A C 1
ATOM 755 O O . ASN A 1 97 ? -6.410 5.687 10.073 1.00 86.81 97 ASN A O 1
ATOM 759 N N . THR A 1 98 ? -5.695 5.855 12.193 1.00 92.94 98 THR A N 1
ATOM 760 C CA . THR A 1 98 ? -4.298 6.127 11.847 1.00 92.94 98 THR A CA 1
ATOM 761 C C . THR A 1 98 ? -3.640 4.915 11.190 1.00 92.94 98 THR A C 1
ATOM 763 O O . THR A 1 98 ? -3.095 5.038 10.095 1.00 92.94 98 THR A O 1
ATOM 766 N N . SER A 1 99 ? -3.733 3.733 11.805 1.00 88.62 99 SER A N 1
ATOM 767 C CA . SER A 1 99 ? -3.160 2.500 11.249 1.00 88.62 99 SER A CA 1
ATOM 768 C C . SER A 1 99 ? -3.792 2.111 9.908 1.00 88.62 99 SER A C 1
ATOM 770 O O . SER A 1 99 ? -3.084 1.682 9.000 1.00 88.62 99 SER A O 1
ATOM 772 N N . ALA A 1 100 ? -5.103 2.312 9.754 1.00 88.38 100 ALA A N 1
ATOM 773 C CA . ALA A 1 100 ? -5.830 2.100 8.505 1.00 88.38 100 ALA A CA 1
ATOM 774 C C . ALA A 1 100 ? -5.282 2.963 7.356 1.00 88.38 100 ALA A C 1
ATOM 776 O O . ALA A 1 100 ? -5.014 2.450 6.268 1.00 88.38 100 ALA A O 1
ATOM 777 N N . ARG A 1 101 ? -5.073 4.266 7.601 1.00 91.38 101 ARG A N 1
ATOM 778 C CA . ARG A 1 101 ? -4.492 5.180 6.604 1.00 91.38 101 ARG A CA 1
ATOM 779 C C . ARG A 1 101 ? -3.071 4.784 6.235 1.00 91.38 101 ARG A C 1
ATOM 781 O O . ARG A 1 101 ? -2.785 4.643 5.053 1.00 91.38 101 ARG A O 1
ATOM 788 N N . GLN A 1 102 ? -2.225 4.524 7.231 1.00 95.25 102 GLN A N 1
ATOM 789 C CA . GLN A 1 102 ? -0.834 4.117 7.007 1.00 95.25 102 GLN A CA 1
ATOM 790 C C . GLN A 1 102 ? -0.734 2.857 6.142 1.00 95.25 102 GLN A C 1
ATOM 792 O O . GLN A 1 102 ? 0.101 2.788 5.243 1.00 95.25 102 GLN A O 1
ATOM 797 N N . LEU A 1 103 ? -1.603 1.870 6.380 1.00 93.94 103 LEU A N 1
ATOM 798 C CA . LEU A 1 103 ? -1.647 0.659 5.568 1.00 93.94 103 LEU A CA 1
ATOM 799 C C . LEU A 1 103 ? -2.063 0.959 4.120 1.00 93.94 103 LEU A C 1
ATOM 801 O O . LEU A 1 103 ? -1.414 0.480 3.193 1.00 93.94 103 LEU A O 1
ATOM 805 N N . SER A 1 104 ? -3.108 1.768 3.923 1.00 92.06 104 SER A N 1
ATOM 806 C CA . SER A 1 104 ? -3.564 2.153 2.581 1.00 92.06 104 SER A CA 1
ATOM 807 C C . SER A 1 104 ? -2.495 2.930 1.811 1.00 92.06 104 SER A C 1
ATOM 809 O O . SER A 1 104 ? -2.259 2.654 0.638 1.00 92.06 104 SER A O 1
ATOM 811 N N . GLU A 1 105 ? -1.832 3.884 2.464 1.00 95.56 105 GLU A N 1
ATOM 812 C CA . GLU A 1 105 ? -0.749 4.681 1.878 1.00 95.56 105 GLU A CA 1
ATOM 813 C C . GLU A 1 105 ? 0.449 3.806 1.499 1.00 95.56 105 GLU A C 1
ATOM 815 O O . GLU A 1 105 ? 0.999 3.947 0.408 1.00 95.56 105 GLU A O 1
ATOM 820 N N . ALA A 1 106 ? 0.827 2.854 2.357 1.00 97.31 106 ALA A N 1
ATOM 821 C CA . ALA A 1 106 ? 1.911 1.923 2.067 1.00 97.31 106 ALA A CA 1
ATOM 822 C C . ALA A 1 106 ? 1.593 1.033 0.855 1.00 97.31 106 ALA A C 1
ATOM 824 O O . ALA A 1 106 ? 2.434 0.882 -0.030 1.00 97.31 106 ALA A O 1
ATOM 825 N N . LEU A 1 107 ? 0.380 0.472 0.780 1.00 96.00 107 LEU A N 1
ATOM 826 C CA . LEU A 1 107 ? -0.039 -0.356 -0.356 1.00 96.00 107 LEU A CA 1
ATOM 827 C C . LEU A 1 107 ? -0.092 0.450 -1.658 1.00 96.00 107 LEU A C 1
ATOM 829 O O . LEU A 1 107 ? 0.404 -0.016 -2.681 1.00 96.00 107 LEU A O 1
ATOM 833 N N . GLN A 1 108 ? -0.620 1.673 -1.611 1.00 95.56 108 GLN A N 1
ATOM 834 C CA . GLN A 1 108 ? -0.629 2.567 -2.766 1.00 95.56 108 GLN A CA 1
ATOM 835 C C . GLN A 1 108 ? 0.794 2.925 -3.218 1.00 95.56 108 GLN A C 1
ATOM 837 O O . GLN A 1 108 ? 1.108 2.846 -4.402 1.00 95.56 108 GLN A O 1
ATOM 842 N N . SER A 1 109 ? 1.690 3.242 -2.283 1.00 97.31 109 SER A N 1
ATOM 843 C CA . SER A 1 109 ? 3.092 3.511 -2.608 1.00 97.31 109 SER A CA 1
ATOM 844 C C . SER A 1 109 ? 3.765 2.302 -3.268 1.00 97.31 109 SER A C 1
ATOM 846 O O . SER A 1 109 ? 4.538 2.461 -4.212 1.00 97.31 109 SER A O 1
ATOM 848 N N . ILE A 1 110 ? 3.460 1.079 -2.823 1.00 94.56 110 ILE A N 1
ATOM 849 C CA . ILE A 1 110 ? 3.980 -0.143 -3.448 1.00 94.56 110 ILE A CA 1
ATOM 850 C C . ILE A 1 110 ? 3.471 -0.279 -4.890 1.00 94.56 110 ILE A C 1
ATOM 852 O O . ILE A 1 110 ? 4.277 -0.549 -5.783 1.00 94.56 110 ILE A O 1
ATOM 856 N N . SER A 1 111 ? 2.172 -0.083 -5.148 1.00 95.31 111 SER A N 1
ATOM 857 C CA . SER A 1 111 ? 1.630 -0.210 -6.510 1.00 95.31 111 SER A CA 1
ATOM 858 C C . SER A 1 111 ? 2.163 0.876 -7.449 1.00 95.31 111 SER A C 1
ATOM 860 O O . SER A 1 111 ? 2.519 0.583 -8.595 1.00 95.31 111 SER A O 1
ATOM 862 N N . GLU A 1 112 ? 2.323 2.105 -6.958 1.00 96.62 112 GLU A N 1
ATOM 863 C CA . GLU A 1 112 ? 2.954 3.206 -7.689 1.00 96.62 112 GLU A CA 1
ATOM 864 C C . GLU A 1 112 ? 4.421 2.908 -8.024 1.00 96.62 112 GLU A C 1
ATOM 866 O O . GLU A 1 112 ? 4.824 3.073 -9.177 1.00 96.62 112 GLU A O 1
ATOM 871 N N . ASN A 1 113 ? 5.201 2.399 -7.065 1.00 96.06 113 ASN A N 1
ATOM 872 C CA . ASN A 1 113 ? 6.596 2.01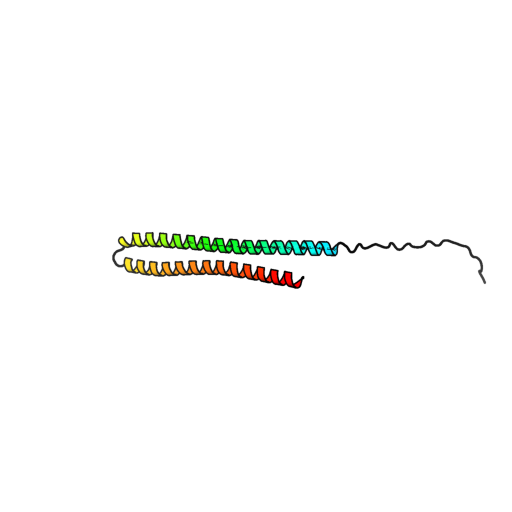2 -7.294 1.00 96.06 113 ASN A CA 1
ATOM 873 C C . ASN A 1 113 ? 6.722 0.888 -8.333 1.00 96.06 113 ASN A C 1
ATOM 875 O O . ASN A 1 113 ? 7.585 0.952 -9.206 1.00 96.06 113 ASN A O 1
ATOM 879 N N . LEU A 1 114 ? 5.849 -0.123 -8.291 1.00 94.38 114 LEU A N 1
ATOM 880 C CA . LEU A 1 114 ? 5.841 -1.200 -9.288 1.00 94.38 114 LEU A CA 1
ATOM 881 C C . LEU A 1 114 ? 5.557 -0.669 -10.699 1.00 94.38 114 LEU A C 1
ATOM 883 O O . LEU A 1 114 ? 6.243 -1.046 -11.648 1.00 94.38 114 LEU A O 1
ATOM 887 N N . ARG A 1 115 ? 4.596 0.251 -10.838 1.00 95.62 115 ARG A N 1
ATOM 888 C CA . ARG A 1 115 ? 4.274 0.897 -12.122 1.00 95.62 115 ARG A CA 1
ATOM 889 C C . ARG A 1 115 ? 5.395 1.813 -12.607 1.00 95.62 115 ARG A C 1
ATOM 891 O O . ARG A 1 115 ? 5.681 1.840 -13.800 1.00 95.62 115 ARG A O 1
ATOM 898 N N . ALA A 1 116 ? 6.027 2.561 -11.704 1.00 95.25 116 ALA A N 1
ATOM 899 C CA . ALA A 1 116 ? 7.169 3.408 -12.032 1.00 95.25 116 ALA A CA 1
ATOM 900 C C . ALA A 1 116 ? 8.345 2.569 -12.549 1.00 95.25 116 ALA A C 1
ATOM 902 O O . ALA A 1 116 ? 8.916 2.895 -13.587 1.00 95.25 116 ALA A O 1
ATOM 903 N N . ASN A 1 117 ? 8.636 1.446 -11.887 1.00 91.75 117 ASN A N 1
ATOM 904 C CA . ASN A 1 117 ? 9.649 0.500 -12.343 1.00 91.75 117 ASN A CA 1
ATOM 905 C C . ASN A 1 117 ? 9.294 -0.062 -13.724 1.00 91.75 117 ASN A C 1
ATOM 907 O O . ASN A 1 117 ? 10.119 0.020 -14.628 1.00 91.75 117 ASN A O 1
ATOM 911 N N . ALA A 1 118 ? 8.062 -0.542 -13.929 1.00 91.88 118 ALA A N 1
ATOM 912 C CA . ALA A 1 118 ? 7.610 -1.059 -15.224 1.00 91.88 118 ALA A CA 1
ATOM 913 C C . ALA A 1 118 ? 7.828 -0.052 -16.374 1.00 91.88 118 ALA A C 1
ATOM 915 O O . ALA A 1 118 ? 8.365 -0.416 -17.419 1.00 91.88 118 ALA A O 1
ATOM 916 N N . ARG A 1 119 ? 7.496 1.229 -16.156 1.00 92.44 119 ARG A N 1
ATOM 917 C CA . ARG A 1 119 ? 7.729 2.311 -17.131 1.00 92.44 119 ARG A CA 1
ATOM 918 C C . ARG A 1 119 ? 9.212 2.565 -17.388 1.00 92.44 119 ARG A C 1
ATOM 920 O O . ARG A 1 119 ? 9.607 2.693 -18.539 1.00 92.44 119 ARG A O 1
ATOM 927 N N . ALA A 1 120 ? 10.038 2.594 -16.342 1.00 90.00 120 ALA A N 1
ATOM 928 C CA . ALA A 1 120 ? 11.480 2.780 -16.493 1.00 90.00 120 ALA A CA 1
ATOM 929 C C . ALA A 1 120 ? 12.125 1.649 -17.320 1.00 90.00 120 ALA A C 1
ATOM 931 O O . ALA A 1 120 ? 13.029 1.899 -18.124 1.00 90.00 120 ALA A O 1
ATOM 932 N N . PHE A 1 121 ? 11.643 0.409 -17.165 1.00 86.50 121 PHE A N 1
ATOM 933 C CA . PHE A 1 121 ? 12.060 -0.718 -18.003 1.00 86.50 121 PHE A CA 1
ATOM 934 C C . PHE A 1 121 ? 11.613 -0.553 -19.464 1.00 86.50 121 PHE A C 1
ATOM 936 O O . PHE A 1 121 ? 12.416 -0.804 -20.363 1.00 86.50 121 PHE A O 1
ATOM 943 N N . ASP A 1 122 ? 10.386 -0.086 -19.711 1.00 87.75 122 ASP A N 1
ATOM 944 C CA . ASP A 1 122 ? 9.876 0.178 -21.065 1.00 87.75 122 ASP A CA 1
ATOM 945 C C . ASP A 1 122 ? 10.663 1.293 -21.782 1.00 87.75 122 ASP A C 1
ATOM 947 O O . ASP A 1 122 ? 11.118 1.119 -22.912 1.00 87.75 122 ASP A O 1
ATOM 951 N N . GLU A 1 123 ? 10.938 2.408 -21.098 1.00 87.94 123 GLU A N 1
ATOM 952 C CA . GLU A 1 123 ? 11.751 3.511 -21.631 1.00 87.94 123 GLU A CA 1
ATOM 953 C C . GLU A 1 123 ? 13.180 3.063 -21.967 1.00 87.94 123 GLU A C 1
ATOM 955 O O . GLU A 1 123 ? 13.718 3.390 -23.031 1.00 87.94 123 GLU A O 1
ATOM 960 N N . THR A 1 124 ? 13.787 2.267 -21.081 1.00 86.44 124 THR A N 1
ATOM 961 C CA . THR A 1 124 ? 15.118 1.686 -21.302 1.00 86.44 124 THR A CA 1
ATOM 962 C C . THR A 1 124 ? 15.116 0.764 -22.523 1.00 86.44 124 THR A C 1
ATOM 964 O O . THR A 1 124 ? 16.070 0.762 -23.306 1.00 86.44 124 THR A O 1
ATOM 967 N N . GLU A 1 125 ? 14.040 0.006 -22.733 1.00 79.44 125 GLU A N 1
ATOM 968 C CA . GLU A 1 125 ? 13.879 -0.844 -23.910 1.00 79.44 125 GLU A CA 1
ATOM 969 C C . GLU A 1 125 ? 13.727 -0.017 -25.193 1.00 79.44 125 GLU A C 1
ATOM 971 O O . GLU A 1 125 ? 14.419 -0.286 -26.177 1.00 79.44 125 GLU A O 1
ATOM 976 N N . MET A 1 126 ? 12.896 1.028 -25.189 1.00 80.25 126 MET A N 1
ATOM 977 C CA . MET A 1 126 ? 12.752 1.933 -26.333 1.00 80.25 126 MET A CA 1
ATOM 978 C C . MET A 1 126 ? 14.087 2.581 -26.720 1.00 80.25 126 MET A C 1
ATOM 980 O O . MET A 1 126 ? 14.437 2.616 -27.904 1.00 80.25 126 MET A O 1
ATOM 984 N N . ALA A 1 127 ? 14.854 3.048 -25.730 1.00 82.31 127 ALA A N 1
ATOM 985 C CA . ALA A 1 127 ? 16.171 3.640 -25.940 1.00 82.31 127 ALA A CA 1
ATOM 986 C C . ALA A 1 127 ? 17.171 2.625 -26.515 1.00 82.31 127 ALA A C 1
ATOM 988 O O . ALA A 1 127 ? 17.863 2.925 -27.491 1.00 82.31 127 ALA A O 1
ATOM 989 N N . ASN A 1 128 ? 17.201 1.401 -25.975 1.00 77.12 128 ASN A N 1
ATOM 990 C CA . ASN A 1 128 ? 18.031 0.323 -26.509 1.00 77.12 128 ASN A CA 1
ATOM 991 C C . ASN A 1 128 ? 17.643 -0.003 -27.957 1.00 77.12 128 ASN A C 1
ATOM 993 O O . ASN A 1 128 ? 18.508 -0.041 -28.827 1.00 77.12 128 ASN A O 1
ATOM 997 N N . GLN A 1 129 ? 16.354 -0.183 -28.264 1.00 78.62 129 GLN A N 1
ATOM 998 C CA . GLN A 1 129 ? 15.902 -0.453 -29.633 1.00 78.62 129 GLN A CA 1
ATOM 999 C C . GLN A 1 129 ? 16.282 0.659 -30.614 1.00 78.62 129 GLN A C 1
ATOM 1001 O O . GLN A 1 129 ? 16.651 0.350 -31.747 1.00 78.62 129 GLN A O 1
ATOM 1006 N N . ALA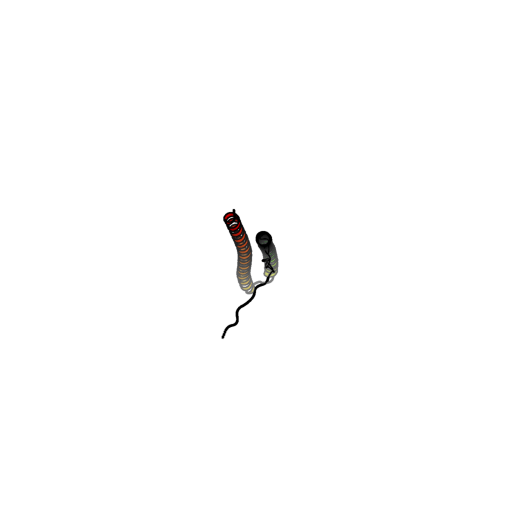 A 1 130 ? 16.192 1.925 -30.195 1.00 78.44 130 ALA A N 1
ATOM 1007 C CA . ALA A 1 130 ? 16.559 3.079 -31.010 1.00 78.44 130 ALA A CA 1
ATOM 1008 C C . ALA A 1 130 ? 18.070 3.159 -31.272 1.00 78.44 130 ALA A C 1
ATOM 1010 O O . ALA A 1 130 ? 18.464 3.461 -32.391 1.00 78.44 130 ALA A O 1
ATOM 1011 N N . ALA A 1 131 ? 18.909 2.825 -30.285 1.00 77.88 131 ALA A N 1
ATOM 1012 C CA . ALA A 1 131 ? 20.369 2.829 -30.420 1.00 77.88 131 ALA A CA 1
ATOM 1013 C C . ALA A 1 131 ? 20.912 1.760 -31.389 1.00 77.88 131 ALA A C 1
ATOM 1015 O O . ALA A 1 131 ? 22.056 1.845 -31.831 1.00 77.88 131 ALA A O 1
ATOM 1016 N N . PHE A 1 132 ? 20.106 0.744 -31.707 1.00 64.88 132 PHE A N 1
ATOM 1017 C CA . PHE A 1 132 ? 20.473 -0.349 -32.610 1.00 64.88 132 PHE A CA 1
ATOM 1018 C C . PHE A 1 132 ? 19.797 -0.278 -33.991 1.00 64.88 132 PHE A C 1
ATOM 1020 O O . PHE A 1 132 ? 19.933 -1.238 -34.759 1.00 64.88 132 PHE A O 1
ATOM 1027 N N . ARG A 1 133 ? 19.034 0.781 -34.285 1.00 55.06 133 ARG A N 1
ATOM 1028 C CA . ARG A 1 133 ? 18.538 1.089 -35.636 1.00 55.06 133 ARG A CA 1
ATOM 1029 C C . ARG A 1 133 ? 19.519 2.002 -36.357 1.00 55.06 133 ARG A C 1
ATOM 1031 O O . ARG A 1 133 ? 19.651 1.809 -37.584 1.00 55.06 133 ARG A O 1
#